Protein AF-A0AAV5T1C5-F1 (afdb_monomer)

Solvent-accessible surface area (backbone atoms only — not comparable to full-atom values): 9033 Å² total; per-residue (Å²): 127,62,69,69,55,55,56,49,52,48,52,53,53,40,54,52,42,47,53,50,44,51,51,45,54,69,58,51,57,68,66,65,55,75,79,30,79,90,76,49,67,69,64,53,51,47,51,53,54,42,52,53,47,49,48,50,45,52,54,53,52,52,50,48,60,55,35,64,71,55,86,65,60,86,49,66,68,56,38,51,51,51,30,54,56,25,53,52,46,32,55,55,31,51,51,41,25,53,51,22,50,56,49,22,75,76,40,62,72,76,63,12,49,45,29,41,51,40,19,55,47,27,51,54,43,31,52,52,26,51,51,48,25,55,65,32,46,68,67,46,55,72,69,45,51,64,56,54,52,49,52,51,50,53,53,52,51,64,64,52,62,73,66,70,82,76,121

Nearest PDB structures (foldseek):
  8zgt-assembly1_B  TM=5.462E-01  e=1.893E-01  Rattus norvegicus
  7vg4-assembly3_F  TM=6.807E-01  e=2.249E+00  Methylorubrum extorquens AM1
  5vju-assembly1_A  TM=4.829E-01  e=5.688E+00  synthetic construct
  8gjg-assembly1_A  TM=3.770E-01  e=9.525E+00  synthetic construct
  8auw-assembly1_D  TM=2.229E-01  e=8.592E+00  Homo sapiens

Radius of gyration: 22.21 Å; Cα contacts (8 Å, |Δi|>4): 113; chains: 1; bounding box: 45×52×74 Å

Structure (mmCIF, N/CA/C/O backbone):
data_AF-A0AAV5T1C5-F1
#
_entry.id   AF-A0AAV5T1C5-F1
#
loop_
_atom_site.group_PDB
_atom_site.id
_atom_site.type_symbol
_atom_site.label_atom_id
_atom_site.label_alt_id
_atom_site.label_comp_id
_atom_site.label_asym_id
_atom_site.label_entity_id
_atom_site.label_seq_id
_atom_site.pdbx_PDB_ins_code
_atom_site.Cartn_x
_atom_site.Cartn_y
_atom_site.Cartn_z
_atom_site.occupancy
_atom_site.B_iso_o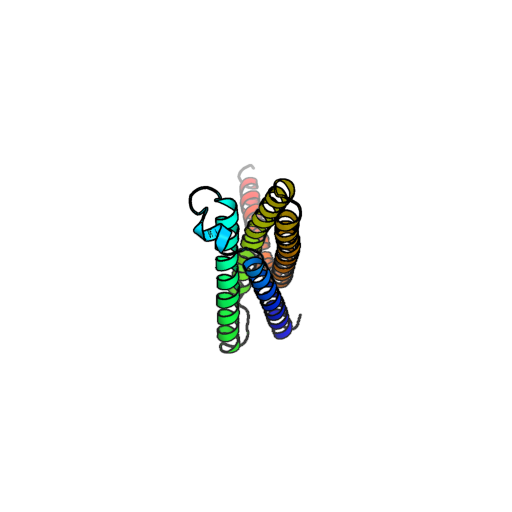r_equiv
_atom_site.auth_seq_id
_atom_site.auth_comp_id
_atom_site.auth_asym_id
_atom_site.auth_atom_id
_atom_site.pdbx_PDB_model_num
ATOM 1 N N . MET A 1 1 ? -19.916 4.077 12.496 1.00 50.34 1 MET A N 1
ATOM 2 C CA . MET A 1 1 ? -20.012 3.093 11.394 1.00 50.34 1 MET A CA 1
ATOM 3 C C . MET A 1 1 ? -20.222 1.719 12.012 1.00 50.34 1 MET A C 1
ATOM 5 O O . MET A 1 1 ? -19.614 1.463 13.043 1.00 50.34 1 MET A O 1
ATOM 9 N N . ASN A 1 2 ? -21.093 0.868 11.460 1.00 57.88 2 ASN A N 1
ATOM 10 C CA . ASN A 1 2 ? -21.270 -0.483 12.002 1.00 57.88 2 ASN A CA 1
ATOM 11 C C . ASN A 1 2 ? -19.947 -1.251 11.900 1.00 57.88 2 ASN A C 1
ATOM 13 O O . ASN A 1 2 ? -19.356 -1.344 10.827 1.00 57.88 2 ASN A O 1
ATOM 17 N N . PHE A 1 3 ? -19.493 -1.782 13.029 1.00 60.72 3 PHE A N 1
ATOM 18 C CA . PHE A 1 3 ? -18.216 -2.467 13.214 1.00 60.72 3 PHE A CA 1
ATOM 19 C C . PHE A 1 3 ? -17.892 -3.500 12.119 1.00 60.72 3 PHE A C 1
ATOM 21 O O . PHE A 1 3 ? -16.813 -3.492 11.525 1.00 60.72 3 PHE A O 1
ATOM 28 N N . SER A 1 4 ? -18.873 -4.344 11.799 1.00 67.00 4 SER A N 1
ATOM 29 C CA . SER A 1 4 ? -18.746 -5.381 10.775 1.00 67.00 4 SER A CA 1
ATOM 30 C C . SER A 1 4 ? -18.529 -4.797 9.380 1.00 67.00 4 SER A C 1
ATOM 32 O O . SER A 1 4 ? -17.803 -5.378 8.581 1.00 67.00 4 SER A O 1
ATOM 34 N N . VAL A 1 5 ? -19.108 -3.626 9.097 1.00 75.31 5 VAL A N 1
ATOM 35 C CA . VAL A 1 5 ? -18.980 -2.941 7.802 1.00 75.31 5 VAL A CA 1
ATOM 36 C C . VAL A 1 5 ? -17.572 -2.382 7.625 1.00 75.31 5 VAL A C 1
ATOM 38 O O . VAL A 1 5 ? -17.031 -2.443 6.529 1.00 75.31 5 VAL A O 1
ATOM 41 N N . GLN A 1 6 ? -16.943 -1.898 8.698 1.00 76.62 6 GLN A N 1
ATOM 42 C CA . GLN A 1 6 ? -15.574 -1.386 8.644 1.00 76.62 6 GLN A CA 1
ATOM 43 C C . GLN A 1 6 ? -14.556 -2.460 8.285 1.00 76.62 6 GLN A C 1
ATOM 45 O O . GLN A 1 6 ? -13.721 -2.267 7.399 1.00 76.62 6 GLN A O 1
ATOM 50 N N . LEU A 1 7 ? -14.634 -3.592 8.977 1.00 76.81 7 LEU A N 1
ATOM 51 C CA . LEU A 1 7 ? -13.739 -4.710 8.725 1.00 76.81 7 LEU A CA 1
ATOM 52 C C . LEU A 1 7 ? -13.987 -5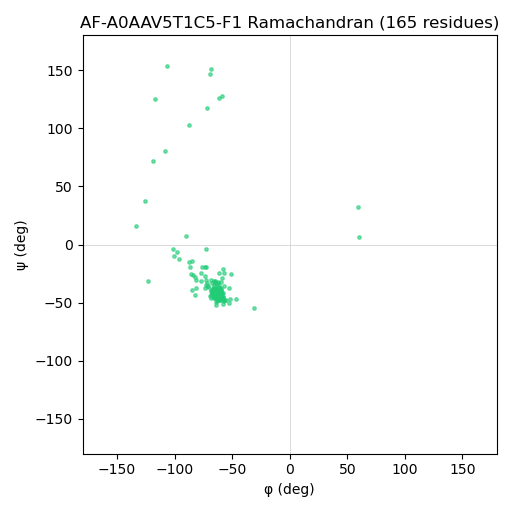.324 7.346 1.00 76.81 7 LEU A C 1
ATOM 54 O O . LEU A 1 7 ? -13.031 -5.615 6.630 1.00 76.81 7 LEU A O 1
ATOM 58 N N . LEU A 1 8 ? -15.255 -5.446 6.946 1.00 81.94 8 LEU A N 1
ATOM 59 C CA . LEU A 1 8 ? -15.621 -5.932 5.620 1.00 81.94 8 LEU A CA 1
ATOM 60 C C . LEU A 1 8 ? -15.076 -5.009 4.523 1.00 81.94 8 LEU A C 1
ATOM 62 O O . LEU A 1 8 ? -14.400 -5.485 3.614 1.00 81.94 8 LEU A O 1
ATOM 66 N N . LEU A 1 9 ? -15.267 -3.694 4.646 1.00 8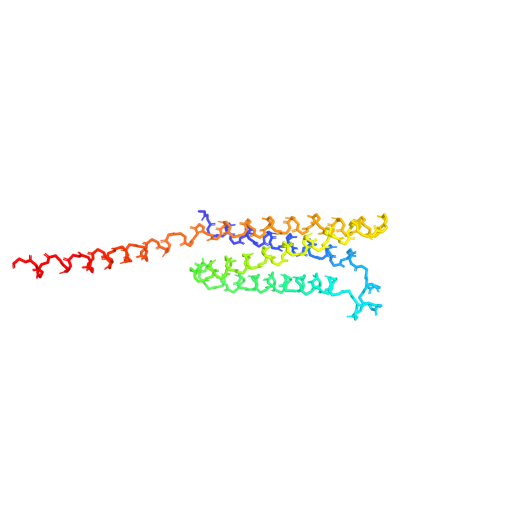5.19 9 LEU A N 1
ATOM 67 C CA . LEU A 1 9 ? -14.749 -2.717 3.688 1.00 85.19 9 LEU A CA 1
ATOM 68 C C . LEU A 1 9 ? -13.220 -2.787 3.586 1.00 85.19 9 LEU A C 1
ATOM 70 O O . LEU A 1 9 ? -12.681 -2.849 2.484 1.00 85.19 9 LEU A O 1
ATOM 74 N N . SER A 1 10 ? -12.515 -2.858 4.719 1.00 87.19 10 SER A N 1
ATOM 75 C CA . SER A 1 10 ? -11.056 -3.007 4.716 1.00 87.19 10 SER A CA 1
ATOM 76 C C . SER A 1 10 ? -10.601 -4.308 4.048 1.00 87.19 10 SER A C 1
ATOM 78 O O . SER A 1 10 ? -9.625 -4.295 3.298 1.00 87.19 10 SER A O 1
ATOM 80 N N . SER A 1 11 ? -11.307 -5.421 4.275 1.00 85.00 11 SER A N 1
ATOM 81 C CA . SER A 1 11 ? -10.974 -6.707 3.651 1.00 85.00 11 SER A CA 1
ATOM 82 C C . SER A 1 11 ? -11.134 -6.676 2.127 1.00 85.00 11 SER A C 1
ATOM 84 O O . SER A 1 11 ? -10.254 -7.152 1.413 1.00 85.00 11 SER A O 1
ATOM 86 N N . VAL A 1 12 ? -12.190 -6.029 1.618 1.00 89.31 12 VAL A N 1
ATOM 87 C CA . VAL A 1 12 ? -12.426 -5.864 0.176 1.00 89.31 12 VAL A CA 1
ATOM 88 C C . VAL A 1 12 ? -11.319 -5.027 -0.465 1.00 89.31 12 VAL A C 1
ATOM 90 O O . VAL A 1 12 ? -10.766 -5.422 -1.490 1.00 89.31 12 VAL A O 1
ATOM 93 N N . VAL A 1 13 ? -10.929 -3.913 0.165 1.00 92.12 13 VAL A N 1
ATOM 94 C CA . VAL A 1 13 ? -9.835 -3.065 -0.339 1.00 92.12 13 VAL A CA 1
ATOM 95 C C . VAL A 1 13 ? -8.503 -3.826 -0.348 1.00 92.12 13 VAL A C 1
ATOM 97 O O . VAL A 1 13 ? -7.725 -3.690 -1.285 1.00 92.12 13 VAL A O 1
ATOM 100 N N . LYS A 1 14 ? -8.244 -4.691 0.639 1.00 91.06 14 LYS A N 1
ATOM 101 C CA . LYS A 1 14 ? -7.032 -5.531 0.671 1.00 91.06 14 LYS A CA 1
ATOM 102 C C . LYS A 1 14 ? -6.995 -6.567 -0.450 1.00 91.06 14 LYS A C 1
ATOM 104 O O . LYS A 1 14 ? -5.926 -6.802 -1.005 1.00 91.06 14 LYS A O 1
ATOM 109 N N . ILE A 1 15 ? -8.138 -7.156 -0.804 1.00 90.69 15 ILE A N 1
ATOM 110 C CA . ILE A 1 15 ? -8.237 -8.063 -1.957 1.00 90.69 15 ILE A CA 1
ATOM 111 C C . ILE A 1 15 ? -7.929 -7.301 -3.250 1.00 90.69 15 ILE A C 1
ATOM 113 O O . ILE A 1 15 ? -7.152 -7.787 -4.069 1.00 90.69 15 ILE A O 1
ATOM 117 N N . LEU A 1 16 ? -8.469 -6.088 -3.409 1.00 92.62 16 LEU A N 1
ATOM 118 C CA . LEU A 1 16 ? -8.152 -5.226 -4.549 1.00 92.62 16 LEU A CA 1
ATOM 119 C C . LEU A 1 16 ? -6.647 -4.923 -4.627 1.00 92.62 16 LEU A C 1
ATOM 121 O O . LEU A 1 16 ? -6.052 -5.093 -5.687 1.00 92.62 16 LEU A O 1
ATOM 125 N N . ILE A 1 17 ? -6.021 -4.551 -3.503 1.00 93.62 17 ILE A N 1
ATOM 126 C CA . ILE A 1 17 ? -4.569 -4.327 -3.431 1.00 93.62 17 ILE A CA 1
ATOM 127 C C . ILE A 1 17 ? -3.815 -5.584 -3.872 1.00 93.62 17 ILE A C 1
ATOM 129 O O . ILE A 1 17 ? -2.931 -5.489 -4.715 1.00 93.62 17 ILE A O 1
ATOM 133 N N . ALA A 1 18 ? -4.178 -6.763 -3.361 1.00 93.25 18 ALA A N 1
ATOM 134 C CA . ALA A 1 18 ? -3.518 -8.012 -3.730 1.00 93.25 18 ALA A CA 1
ATOM 135 C C . ALA A 1 18 ? -3.608 -8.298 -5.240 1.00 93.25 18 ALA A C 1
ATOM 137 O O . ALA A 1 18 ? -2.605 -8.671 -5.845 1.00 93.25 18 ALA A O 1
ATOM 138 N N . LEU A 1 19 ? -4.767 -8.063 -5.866 1.00 93.06 19 LEU A N 1
ATOM 139 C CA . LEU A 1 19 ? -4.932 -8.206 -7.317 1.00 93.06 19 LEU A CA 1
ATOM 140 C C . LEU A 1 19 ? -4.060 -7.213 -8.096 1.00 93.06 19 LEU A C 1
ATOM 142 O O . LEU A 1 19 ? -3.405 -7.608 -9.059 1.00 93.06 19 LEU A O 1
ATOM 146 N N . CYS A 1 20 ? -3.994 -5.951 -7.662 1.00 92.38 20 CYS A N 1
ATOM 147 C CA . CYS A 1 20 ? -3.107 -4.957 -8.269 1.00 92.38 20 CYS A CA 1
ATOM 148 C C . CYS A 1 20 ? -1.629 -5.347 -8.132 1.00 92.38 20 CYS A C 1
ATOM 150 O O . CYS A 1 20 ? -0.872 -5.196 -9.085 1.00 92.38 20 CYS A O 1
ATOM 152 N N . VAL A 1 21 ? -1.213 -5.887 -6.983 1.00 92.94 21 VAL A N 1
ATOM 153 C CA . VAL A 1 21 ? 0.167 -6.352 -6.770 1.00 92.94 21 VAL A CA 1
ATOM 154 C C . VAL A 1 21 ? 0.494 -7.555 -7.650 1.00 92.94 21 VAL A C 1
ATOM 156 O O . VAL A 1 21 ? 1.575 -7.603 -8.228 1.00 92.94 21 VAL A O 1
ATOM 159 N N . ILE A 1 22 ? -0.436 -8.498 -7.813 1.00 91.19 22 ILE A N 1
ATOM 160 C CA . ILE A 1 22 ? -0.266 -9.614 -8.754 1.00 91.19 22 ILE A CA 1
ATOM 161 C C . ILE A 1 22 ? -0.103 -9.079 -10.181 1.00 91.19 22 ILE A C 1
ATOM 163 O O . ILE A 1 22 ? 0.807 -9.512 -10.880 1.00 91.19 22 ILE A O 1
ATOM 167 N N . ALA A 1 23 ? -0.912 -8.099 -10.592 1.00 91.06 23 ALA A N 1
ATOM 168 C CA . ALA A 1 23 ? -0.766 -7.461 -11.899 1.00 91.06 23 ALA A CA 1
ATOM 169 C C . ALA A 1 23 ? 0.604 -6.776 -12.065 1.00 91.06 23 ALA A C 1
ATOM 171 O O . ALA A 1 23 ? 1.235 -6.941 -13.105 1.00 91.06 23 ALA A O 1
ATOM 172 N N . VAL A 1 24 ? 1.104 -6.079 -11.034 1.00 89.81 24 VAL A N 1
ATOM 173 C CA . VAL A 1 24 ? 2.462 -5.499 -11.028 1.00 89.81 24 VAL A CA 1
ATOM 174 C C . VAL A 1 24 ? 3.523 -6.585 -11.204 1.00 89.81 24 VAL A C 1
ATOM 176 O O . VAL A 1 24 ? 4.416 -6.417 -12.025 1.00 89.81 24 VAL A O 1
ATOM 179 N N . ILE A 1 25 ? 3.416 -7.711 -10.494 1.00 88.88 25 ILE A N 1
ATOM 180 C CA . ILE A 1 25 ? 4.358 -8.832 -10.634 1.00 88.88 25 ILE A CA 1
ATOM 181 C C . ILE A 1 25 ? 4.295 -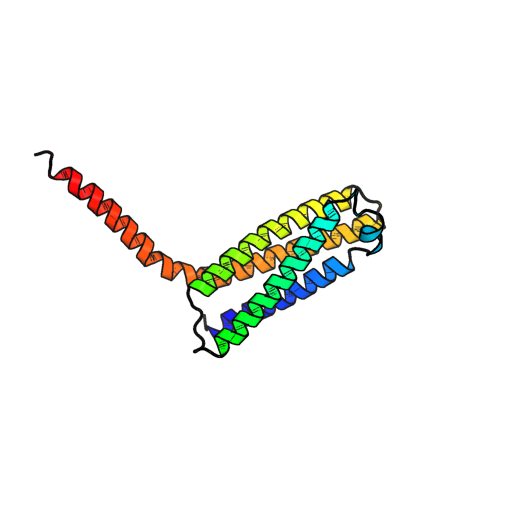9.431 -12.048 1.00 88.88 25 ILE A C 1
ATOM 183 O O . ILE A 1 25 ? 5.339 -9.699 -12.628 1.00 88.88 25 ILE A O 1
ATOM 187 N N . CYS A 1 26 ? 3.103 -9.603 -12.629 1.00 86.25 26 CYS A N 1
ATOM 188 C CA . CYS A 1 26 ? 2.942 -10.121 -13.993 1.00 86.25 26 CYS A CA 1
ATOM 189 C C . CYS A 1 26 ? 3.512 -9.188 -15.070 1.00 86.25 26 CYS A C 1
ATOM 191 O O . CYS A 1 26 ? 3.969 -9.669 -16.103 1.00 86.25 26 CYS A O 1
ATOM 193 N N . LEU A 1 27 ? 3.477 -7.872 -14.844 1.00 85.12 27 LEU A N 1
ATOM 194 C CA . LEU A 1 27 ? 4.070 -6.884 -15.748 1.00 85.12 27 LEU A CA 1
ATOM 195 C C . LEU A 1 27 ? 5.604 -6.880 -15.696 1.00 85.12 27 LEU A C 1
ATOM 197 O O . LEU A 1 27 ? 6.243 -6.395 -16.628 1.00 85.12 27 LEU A O 1
ATOM 201 N N . ILE A 1 28 ? 6.204 -7.415 -14.629 1.00 82.12 28 ILE A N 1
ATOM 202 C CA . ILE A 1 28 ? 7.654 -7.544 -14.511 1.00 82.12 28 ILE A CA 1
ATOM 203 C C . ILE A 1 28 ? 8.083 -8.873 -15.140 1.00 82.12 28 ILE A C 1
ATOM 205 O O . ILE A 1 28 ? 7.951 -9.934 -14.530 1.00 82.12 28 ILE A O 1
ATOM 209 N N . ASP A 1 29 ? 8.635 -8.817 -16.352 1.00 69.75 29 ASP A N 1
ATOM 210 C CA . ASP A 1 29 ? 9.128 -10.009 -17.051 1.00 69.75 29 ASP A CA 1
ATOM 211 C C . ASP A 1 29 ? 10.220 -10.727 -16.212 1.00 69.75 29 ASP A C 1
ATOM 213 O O . ASP A 1 29 ? 11.195 -10.087 -15.786 1.00 69.75 29 ASP A O 1
ATOM 217 N N . PRO A 1 30 ? 10.095 -12.049 -15.959 1.00 61.75 30 PRO A N 1
ATOM 218 C CA . PRO A 1 30 ? 11.073 -12.835 -15.198 1.00 61.75 30 PRO A CA 1
ATOM 219 C C . PRO A 1 30 ? 12.485 -12.809 -15.804 1.00 61.75 30 PRO A C 1
ATOM 221 O O . PRO A 1 30 ? 13.469 -13.020 -15.089 1.00 61.75 30 PRO A O 1
ATOM 224 N N . SER A 1 31 ? 12.608 -12.491 -17.093 1.00 61.81 31 SER A N 1
ATOM 225 C CA . SER A 1 31 ? 13.882 -12.314 -17.796 1.00 61.81 31 SER A CA 1
ATOM 226 C C . SER A 1 31 ? 14.710 -11.154 -17.222 1.00 61.81 31 SER A C 1
ATOM 228 O O . SER A 1 31 ? 15.940 -11.233 -17.170 1.00 61.81 31 SER A O 1
ATOM 230 N N . TYR A 1 32 ? 14.058 -10.100 -16.711 1.00 58.28 32 TYR A N 1
ATOM 231 C CA . TYR A 1 32 ? 14.742 -8.984 -16.044 1.00 58.28 32 TYR A CA 1
ATOM 232 C C . TYR A 1 32 ? 15.269 -9.351 -14.653 1.00 58.28 32 TYR A C 1
ATOM 234 O O . TYR A 1 32 ? 16.167 -8.682 -14.144 1.00 58.28 32 TYR A O 1
ATOM 242 N N . VAL A 1 33 ? 14.748 -10.419 -14.041 1.00 55.88 33 VAL A N 1
ATOM 243 C CA . VAL A 1 33 ? 15.226 -10.911 -12.745 1.00 55.88 33 VAL A CA 1
ATOM 244 C C . VAL A 1 33 ? 16.468 -11.775 -12.939 1.00 55.88 33 VAL A C 1
ATOM 246 O O . VAL A 1 33 ? 17.443 -11.605 -12.224 1.00 55.88 33 VAL A O 1
ATOM 249 N N . THR A 1 34 ? 16.506 -12.666 -13.928 1.00 53.59 34 THR A N 1
ATOM 250 C CA . THR A 1 34 ? 17.608 -13.638 -14.064 1.00 53.59 34 THR A CA 1
ATOM 251 C C . THR A 1 34 ? 18.862 -13.083 -14.743 1.00 53.59 34 THR A C 1
ATOM 253 O O . THR A 1 34 ? 19.965 -13.495 -14.389 1.00 53.59 34 THR A O 1
ATOM 256 N N . ALA A 1 35 ? 18.734 -12.124 -15.665 1.00 50.00 35 ALA A N 1
ATOM 257 C CA . ALA A 1 35 ? 19.881 -11.559 -16.386 1.00 50.00 35 ALA A CA 1
ATOM 258 C C . ALA A 1 35 ? 20.558 -10.364 -15.676 1.00 50.00 35 ALA A C 1
ATOM 260 O O . ALA A 1 35 ? 21.681 -10.005 -16.025 1.00 50.00 35 ALA A O 1
ATOM 261 N N . TYR A 1 36 ? 19.912 -9.751 -14.674 1.00 51.19 36 TYR A N 1
ATOM 262 C CA . TYR A 1 36 ? 20.312 -8.433 -14.146 1.00 51.19 36 TYR A CA 1
ATOM 263 C C . TYR A 1 36 ? 20.379 -8.320 -12.611 1.00 51.19 36 TYR A C 1
ATOM 265 O O . TYR A 1 36 ? 20.486 -7.202 -12.097 1.00 51.19 36 TYR A O 1
ATOM 273 N N . ILE A 1 37 ? 20.397 -9.439 -11.869 1.00 51.03 37 ILE A N 1
ATOM 274 C CA . ILE A 1 37 ? 20.471 -9.465 -10.386 1.00 51.03 37 ILE A CA 1
ATOM 275 C C . ILE A 1 37 ? 21.617 -8.613 -9.804 1.00 51.03 37 ILE A C 1
ATOM 277 O O . ILE A 1 37 ? 21.494 -8.133 -8.682 1.00 51.03 37 ILE A O 1
ATOM 281 N N . ASN A 1 38 ? 22.696 -8.361 -10.554 1.00 49.12 38 ASN A N 1
ATOM 282 C CA . ASN A 1 38 ? 23.827 -7.555 -10.079 1.00 49.12 38 ASN A CA 1
ATOM 283 C C . ASN A 1 38 ? 23.856 -6.096 -10.593 1.00 49.12 38 ASN A C 1
ATOM 285 O O . ASN A 1 38 ? 24.749 -5.347 -10.215 1.00 49.12 38 ASN A O 1
ATOM 289 N N . ILE A 1 39 ? 22.932 -5.675 -11.470 1.00 54.69 39 ILE A N 1
ATOM 290 C CA . ILE A 1 39 ? 23.005 -4.352 -12.134 1.00 54.69 39 ILE A CA 1
ATOM 291 C C . ILE A 1 39 ? 21.751 -3.492 -11.902 1.00 54.69 39 ILE A C 1
ATOM 293 O O . ILE A 1 39 ? 21.879 -2.274 -11.816 1.00 54.69 39 ILE A O 1
ATOM 297 N N . ASN A 1 40 ? 20.554 -4.074 -11.746 1.00 69.00 40 ASN A N 1
ATOM 298 C CA . ASN A 1 40 ? 19.300 -3.302 -11.696 1.00 69.00 40 ASN A CA 1
ATOM 299 C C . ASN A 1 40 ? 18.551 -3.463 -10.357 1.00 69.00 40 ASN A C 1
ATOM 301 O O . ASN A 1 40 ? 17.498 -4.097 -10.268 1.00 69.00 40 ASN A O 1
ATOM 305 N N . TYR A 1 41 ? 19.098 -2.853 -9.299 1.00 76.06 41 TYR A N 1
ATOM 306 C CA . TYR A 1 41 ? 18.532 -2.853 -7.936 1.00 76.06 41 TYR A CA 1
ATOM 307 C C . TYR A 1 41 ? 17.095 -2.303 -7.866 1.00 76.06 41 TYR A C 1
ATOM 309 O O . TYR A 1 41 ? 16.326 -2.666 -6.980 1.00 76.06 41 TYR A O 1
ATOM 317 N N . GLU A 1 42 ? 16.712 -1.463 -8.824 1.00 80.12 42 GLU A N 1
ATOM 318 C CA . GLU A 1 42 ? 15.385 -0.860 -8.930 1.00 80.12 42 GLU A CA 1
ATOM 319 C C . GLU A 1 42 ? 14.261 -1.898 -9.089 1.00 80.12 42 GLU A C 1
ATOM 321 O O . GLU A 1 42 ? 13.248 -1.815 -8.399 1.00 80.12 42 GLU A O 1
ATOM 326 N N . ILE A 1 43 ? 14.451 -2.919 -9.932 1.00 80.81 43 ILE A N 1
ATOM 327 C CA . ILE A 1 43 ? 13.441 -3.968 -10.175 1.00 80.81 43 ILE A CA 1
ATOM 328 C C . ILE A 1 43 ? 13.313 -4.883 -8.950 1.00 80.81 43 ILE A C 1
ATOM 330 O O . ILE A 1 43 ? 12.215 -5.300 -8.577 1.00 80.81 43 ILE A O 1
ATOM 334 N N . VAL A 1 44 ? 14.435 -5.148 -8.274 1.00 84.00 44 VAL A N 1
ATOM 335 C CA . VAL A 1 44 ? 14.471 -5.950 -7.043 1.00 84.00 44 VAL A CA 1
ATOM 336 C C . VAL A 1 44 ? 13.659 -5.280 -5.931 1.00 84.00 44 VAL A C 1
ATOM 338 O O . VAL A 1 44 ? 12.901 -5.955 -5.236 1.00 84.00 44 VAL A O 1
ATOM 341 N N . ILE A 1 45 ? 13.748 -3.953 -5.795 1.00 85.94 45 ILE A N 1
ATOM 342 C CA . ILE A 1 45 ? 12.964 -3.186 -4.813 1.00 85.94 45 ILE A CA 1
ATOM 343 C C . ILE A 1 45 ? 11.455 -3.363 -5.042 1.00 85.94 45 ILE A C 1
ATOM 345 O O . ILE A 1 45 ? 10.713 -3.571 -4.079 1.00 85.94 45 ILE A O 1
ATOM 349 N N . ILE A 1 46 ? 10.999 -3.352 -6.300 1.00 88.50 46 ILE A N 1
ATOM 350 C CA . ILE A 1 46 ? 9.579 -3.555 -6.635 1.00 88.50 46 ILE A CA 1
ATOM 351 C C . ILE A 1 46 ? 9.117 -4.952 -6.200 1.00 88.50 46 ILE A C 1
ATOM 353 O O . ILE A 1 46 ? 8.048 -5.087 -5.600 1.00 88.50 46 ILE A O 1
ATOM 357 N N . TYR A 1 47 ? 9.934 -5.986 -6.422 1.00 87.50 47 TYR A N 1
ATOM 358 C CA . TYR A 1 47 ? 9.639 -7.349 -5.969 1.00 87.50 47 TYR A CA 1
ATOM 359 C C . TYR A 1 47 ? 9.562 -7.465 -4.445 1.00 87.50 47 TYR A C 1
ATOM 361 O O . TYR A 1 47 ? 8.622 -8.066 -3.921 1.00 87.50 47 TYR A O 1
ATOM 369 N N . VAL A 1 48 ? 10.516 -6.872 -3.724 1.00 89.31 48 VAL A N 1
ATOM 370 C CA . VAL A 1 48 ? 10.547 -6.908 -2.255 1.00 89.31 48 VAL A CA 1
ATOM 371 C C . VAL A 1 48 ? 9.311 -6.223 -1.672 1.00 89.31 48 VAL A C 1
ATOM 373 O O . VAL A 1 48 ? 8.630 -6.805 -0.826 1.00 89.31 48 VAL A O 1
ATOM 376 N N . PHE A 1 49 ? 8.961 -5.027 -2.152 1.00 92.50 49 PHE A N 1
ATOM 377 C CA . PHE A 1 49 ? 7.764 -4.326 -1.682 1.00 92.50 49 PHE A CA 1
ATOM 378 C C . PHE A 1 49 ? 6.463 -5.026 -2.086 1.00 92.50 49 PHE A C 1
ATOM 380 O O . PHE A 1 49 ? 5.516 -5.053 -1.294 1.00 92.50 49 PHE A O 1
ATOM 387 N N . SER A 1 50 ? 6.425 -5.674 -3.251 1.00 91.38 50 SER A N 1
ATOM 388 C CA . SER A 1 50 ? 5.291 -6.508 -3.663 1.00 91.38 50 SER A CA 1
ATOM 389 C C . SER A 1 50 ? 5.103 -7.706 -2.724 1.00 91.38 50 SER A C 1
ATOM 391 O O . SER A 1 50 ? 4.000 -7.929 -2.221 1.00 91.38 50 SER A O 1
ATOM 393 N N . ALA A 1 51 ? 6.180 -8.427 -2.398 1.00 90.88 51 ALA A N 1
ATOM 394 C CA . ALA A 1 51 ? 6.141 -9.558 -1.471 1.00 90.88 51 ALA A CA 1
ATOM 395 C C . ALA A 1 51 ? 5.726 -9.137 -0.050 1.00 90.88 51 ALA A C 1
ATOM 397 O O . ALA A 1 51 ? 4.858 -9.769 0.554 1.00 90.88 51 ALA A O 1
ATOM 398 N N . LEU A 1 52 ? 6.285 -8.036 0.468 1.00 92.88 52 LEU A N 1
ATOM 399 C CA . LEU A 1 52 ? 5.902 -7.476 1.771 1.00 92.88 52 LEU A CA 1
ATOM 400 C C . LEU A 1 52 ? 4.431 -7.044 1.801 1.00 92.88 52 LEU A C 1
ATOM 402 O O . LEU A 1 52 ? 3.756 -7.203 2.818 1.00 92.88 52 LEU A O 1
ATOM 406 N N . THR A 1 53 ? 3.913 -6.532 0.685 1.00 93.75 53 THR A N 1
ATOM 407 C CA . THR A 1 53 ? 2.503 -6.143 0.562 1.00 93.75 53 THR A CA 1
ATOM 408 C C . THR A 1 53 ? 1.570 -7.341 0.591 1.00 93.75 53 THR A C 1
ATOM 410 O O . THR A 1 53 ? 0.598 -7.330 1.346 1.00 93.75 53 THR A O 1
ATOM 413 N N . LEU A 1 54 ? 1.887 -8.399 -0.157 1.00 91.94 54 LEU A N 1
ATOM 414 C CA . LEU A 1 54 ? 1.118 -9.642 -0.104 1.00 91.94 54 LEU A CA 1
ATOM 415 C C . LEU A 1 54 ? 1.153 -10.255 1.299 1.00 91.94 54 LEU A C 1
ATOM 417 O O . LEU A 1 54 ? 0.109 -10.656 1.814 1.00 91.94 54 LEU A O 1
ATOM 421 N N . LEU A 1 55 ? 2.318 -10.253 1.955 1.00 91.88 55 LEU A N 1
ATOM 422 C CA . LEU A 1 55 ? 2.448 -10.718 3.334 1.00 91.88 55 LEU A CA 1
ATOM 423 C C . LEU A 1 55 ? 1.561 -9.903 4.288 1.00 91.88 55 LEU A C 1
ATOM 425 O O . LEU A 1 55 ? 0.826 -10.491 5.080 1.00 91.88 55 LEU A O 1
ATOM 429 N N . TYR A 1 56 ? 1.572 -8.570 4.183 1.00 90.94 56 TYR A N 1
ATOM 430 C CA . TYR A 1 56 ? 0.688 -7.698 4.963 1.00 90.94 56 TYR A CA 1
ATOM 431 C C . TYR A 1 56 ? -0.794 -8.037 4.740 1.00 90.94 56 TYR A C 1
ATOM 433 O O . TYR A 1 56 ? -1.536 -8.197 5.712 1.00 90.94 56 TYR A O 1
ATOM 441 N N . CYS A 1 57 ? -1.227 -8.196 3.484 1.00 88.81 57 CYS A N 1
ATOM 442 C CA . CYS A 1 57 ? -2.609 -8.547 3.160 1.00 88.81 57 CYS A CA 1
ATOM 443 C C . CYS A 1 57 ? -3.016 -9.879 3.808 1.00 88.81 57 CYS A C 1
ATOM 445 O O . CYS A 1 57 ? -4.075 -9.954 4.431 1.00 88.81 57 CYS A O 1
ATOM 447 N N . VAL A 1 58 ? -2.162 -10.905 3.725 1.00 88.62 58 VAL A N 1
ATOM 448 C CA . VAL A 1 58 ? -2.416 -12.223 4.328 1.00 88.62 58 VAL A CA 1
ATOM 449 C C . VAL A 1 58 ? -2.500 -12.125 5.851 1.00 88.62 58 VAL A C 1
ATOM 451 O O . VAL A 1 58 ? -3.488 -12.565 6.438 1.00 88.62 58 VAL A O 1
ATOM 454 N N . VAL A 1 59 ? -1.503 -11.517 6.500 1.00 88.81 59 VAL A N 1
ATOM 455 C CA . VAL A 1 59 ? -1.452 -11.392 7.967 1.00 88.81 59 VAL A CA 1
ATOM 456 C C . VAL A 1 59 ? -2.659 -10.614 8.494 1.00 88.81 59 VAL A C 1
ATOM 458 O O . VAL A 1 59 ? -3.277 -11.021 9.479 1.00 88.81 59 VAL A O 1
ATOM 461 N N . SER A 1 60 ? -3.041 -9.531 7.818 1.00 84.25 60 SER A N 1
ATOM 462 C CA . SER A 1 60 ? -4.198 -8.722 8.202 1.00 84.25 60 SER A CA 1
ATOM 463 C C . SER A 1 60 ? -5.524 -9.491 8.063 1.00 84.25 60 SER A C 1
ATOM 465 O O . SER A 1 60 ? -6.369 -9.431 8.959 1.00 84.25 60 SER A O 1
ATOM 467 N N . ILE A 1 61 ? -5.698 -10.292 7.003 1.00 83.19 61 ILE A N 1
ATOM 468 C CA . ILE A 1 61 ? -6.887 -11.150 6.830 1.00 83.19 61 ILE A CA 1
ATOM 469 C C . ILE A 1 61 ? -6.945 -12.245 7.906 1.00 83.19 61 ILE A C 1
ATOM 471 O O . ILE A 1 61 ? -8.011 -12.508 8.465 1.00 83.19 61 ILE A O 1
ATOM 475 N N . VAL A 1 62 ? -5.814 -12.869 8.245 1.00 85.19 62 VAL A N 1
ATOM 476 C CA . VAL A 1 62 ? -5.759 -13.869 9.325 1.00 85.19 62 VAL A CA 1
ATOM 477 C C . VAL A 1 62 ? -6.144 -13.237 10.666 1.00 85.19 62 VAL A C 1
ATOM 479 O O . VAL A 1 62 ? -6.962 -13.799 11.396 1.00 85.19 62 VAL A O 1
ATOM 482 N N . MET A 1 63 ? -5.631 -12.040 10.964 1.00 81.19 63 MET A N 1
ATOM 483 C CA . MET A 1 63 ? -6.014 -11.269 12.153 1.00 81.19 63 MET A CA 1
ATOM 484 C C . MET A 1 63 ? -7.519 -10.982 12.201 1.00 81.19 63 MET A C 1
ATOM 486 O O . MET A 1 63 ? -8.132 -11.151 13.257 1.00 81.19 63 MET A O 1
ATOM 490 N N . TYR A 1 64 ? -8.132 -10.631 11.066 1.00 76.62 64 TYR A N 1
ATOM 491 C CA . TYR A 1 64 ? -9.584 -10.471 10.962 1.00 76.62 64 TYR A CA 1
ATOM 492 C C . TYR A 1 64 ? -10.329 -11.755 11.353 1.00 76.62 64 TYR A C 1
ATOM 494 O O . TYR A 1 64 ? -11.180 -11.718 12.241 1.00 76.62 64 TYR A O 1
ATOM 502 N N . LEU A 1 65 ? -9.962 -12.903 10.770 1.00 78.19 65 LEU A N 1
ATOM 503 C CA . LEU A 1 65 ? -10.605 -14.191 11.062 1.00 78.19 65 LEU A CA 1
ATOM 504 C C . LEU A 1 65 ? -10.474 -14.591 12.539 1.00 78.19 65 LEU A C 1
ATOM 506 O O . LEU A 1 65 ? -11.414 -15.131 13.127 1.00 78.19 65 LEU A O 1
ATOM 510 N N . MET A 1 66 ? -9.325 -14.307 13.157 1.00 80.88 66 MET A N 1
ATOM 511 C CA . MET A 1 66 ? -9.108 -14.551 14.585 1.00 80.88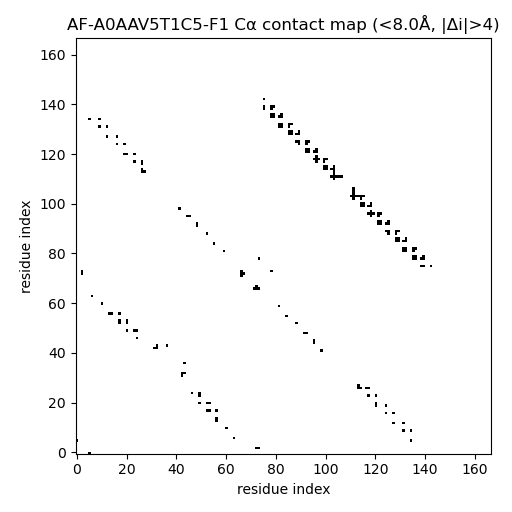 66 MET A CA 1
ATOM 512 C C . MET A 1 66 ? -9.980 -13.640 15.462 1.00 80.88 66 MET A C 1
ATOM 514 O O . MET A 1 66 ? -10.568 -14.113 16.436 1.00 80.88 66 MET A O 1
ATOM 518 N N . MET A 1 67 ? -10.113 -12.356 15.116 1.00 73.69 67 MET A N 1
ATOM 519 C CA . MET A 1 67 ? -10.938 -11.397 15.865 1.00 73.69 67 MET A CA 1
ATOM 520 C C . MET A 1 67 ? -12.438 -11.636 15.694 1.00 73.69 67 MET A C 1
ATOM 522 O O . MET A 1 67 ? -13.192 -11.469 16.652 1.00 73.69 67 MET A O 1
ATOM 526 N N . SER A 1 68 ? -12.885 -12.107 14.528 1.00 70.50 68 SER A N 1
ATOM 527 C CA . SER A 1 68 ? -14.281 -12.508 14.321 1.00 70.50 68 SER A CA 1
ATOM 528 C C . SER A 1 68 ? -14.710 -13.661 15.235 1.00 70.50 68 SER A C 1
ATOM 530 O O . SER A 1 68 ? -15.893 -13.778 15.540 1.00 70.50 68 SER A O 1
ATOM 532 N N . ARG A 1 69 ? -13.769 -14.493 15.707 1.00 71.25 69 ARG A N 1
ATOM 533 C CA . ARG A 1 69 ? -14.040 -15.579 16.666 1.00 71.25 69 ARG A CA 1
ATOM 534 C C . ARG A 1 69 ? -14.010 -15.132 18.131 1.00 71.25 69 ARG A C 1
ATOM 536 O O . ARG A 1 69 ? -14.633 -15.780 18.965 1.00 71.25 69 ARG A O 1
ATOM 543 N N . LYS A 1 70 ? -13.285 -14.056 18.455 1.00 66.25 70 LYS A N 1
ATOM 544 C CA . LYS A 1 70 ? -13.054 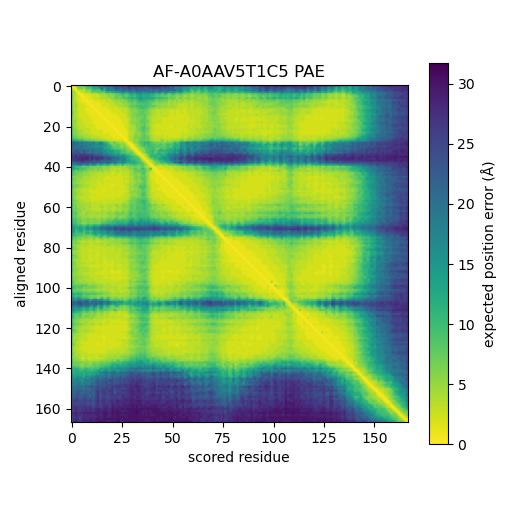-13.575 19.827 1.00 66.25 70 LYS A CA 1
ATOM 545 C C . LYS A 1 70 ? -13.849 -12.283 20.054 1.00 66.25 70 LYS A C 1
ATOM 547 O O . LYS A 1 70 ? -13.331 -11.185 19.907 1.00 66.25 70 LYS A O 1
ATOM 552 N N . GLU A 1 71 ? -15.142 -12.434 20.335 1.00 57.84 71 GLU A N 1
ATOM 553 C CA . GLU A 1 71 ? -16.081 -11.371 20.755 1.00 57.84 71 GLU A CA 1
ATOM 554 C C . GLU A 1 71 ? -16.310 -10.181 19.799 1.00 57.84 71 GLU A C 1
ATOM 556 O O . GLU A 1 71 ? -17.042 -9.255 20.148 1.00 57.84 71 GLU A O 1
ATOM 561 N N . GLY A 1 72 ? -15.767 -10.194 18.576 1.00 57.19 72 GLY A N 1
ATOM 562 C CA . GLY A 1 72 ? -16.154 -9.243 17.528 1.00 57.19 72 GLY A CA 1
ATOM 563 C C . GLY A 1 72 ? -15.920 -7.774 17.897 1.00 57.19 72 GLY A C 1
ATOM 564 O O . GLY A 1 72 ? -16.690 -6.912 17.482 1.00 57.19 72 GLY A O 1
ATOM 565 N N . ARG A 1 73 ? -14.884 -7.470 18.689 1.00 62.31 73 ARG A N 1
ATOM 566 C CA . ARG A 1 73 ? -14.453 -6.095 18.980 1.00 62.31 73 ARG A CA 1
ATOM 567 C C . ARG A 1 73 ? -13.041 -5.871 18.443 1.00 62.31 73 ARG A C 1
ATOM 569 O O . ARG A 1 73 ? -12.113 -6.593 18.792 1.00 62.31 73 ARG A O 1
ATOM 576 N N . VAL A 1 74 ? -12.871 -4.847 17.609 1.00 63.97 74 VAL A N 1
ATOM 577 C CA . VAL A 1 74 ? -11.555 -4.341 17.188 1.00 63.97 74 VAL A CA 1
ATOM 578 C C . VAL A 1 74 ? -10.986 -3.645 18.397 1.00 63.97 74 VAL A C 1
ATOM 580 O O . VAL A 1 74 ? -11.548 -2.671 18.895 1.00 63.97 74 VAL A O 1
ATOM 583 N N . THR A 1 75 ? -9.867 -4.162 18.874 1.00 73.38 75 THR A N 1
ATOM 584 C CA . THR A 1 75 ? -9.101 -3.483 19.904 1.00 73.38 75 THR A CA 1
ATOM 585 C C . THR A 1 75 ? -8.476 -2.227 19.301 1.00 73.38 75 THR A C 1
ATOM 587 O O . THR A 1 75 ? -8.091 -2.204 18.127 1.00 73.38 75 THR A O 1
ATOM 590 N N . THR A 1 76 ? -8.336 -1.171 20.099 1.00 74.94 76 THR A N 1
ATOM 591 C CA . THR A 1 76 ? -7.632 0.051 19.682 1.00 74.94 76 THR A CA 1
ATOM 592 C C . THR A 1 76 ? -6.234 -0.277 19.150 1.00 74.94 76 THR A C 1
ATOM 594 O O . THR A 1 76 ? -5.821 0.260 18.128 1.00 74.94 76 THR A O 1
ATOM 597 N N . ASN A 1 77 ? -5.560 -1.258 19.760 1.00 80.06 77 ASN A N 1
ATOM 598 C CA . ASN A 1 77 ? -4.250 -1.753 19.332 1.00 80.06 77 ASN A CA 1
ATOM 599 C C . ASN A 1 77 ? -4.261 -2.302 17.898 1.00 80.06 77 ASN A C 1
ATOM 601 O O . ASN A 1 77 ? -3.316 -2.069 17.152 1.00 80.06 77 ASN A O 1
ATOM 605 N N . HIS A 1 78 ? -5.330 -2.993 17.490 1.00 82.62 78 HIS A N 1
ATOM 606 C CA . HIS A 1 78 ? -5.469 -3.466 16.114 1.00 82.62 78 HIS A CA 1
ATOM 607 C C . HIS A 1 78 ? -5.668 -2.307 15.135 1.00 82.62 78 HIS A C 1
ATOM 609 O O . HIS A 1 78 ? -5.014 -2.276 14.099 1.00 82.62 78 HIS A O 1
ATOM 615 N N . SER A 1 79 ? -6.505 -1.321 15.483 1.00 82.81 79 SER A N 1
ATOM 616 C CA . SER A 1 79 ? -6.687 -0.130 14.635 1.00 82.81 79 SER A CA 1
ATOM 617 C C . SER A 1 79 ? -5.386 0.661 14.481 1.00 82.81 79 SER A C 1
ATOM 619 O O . SER A 1 79 ? -5.057 1.081 13.378 1.00 82.81 79 SER A O 1
ATOM 621 N N . ILE A 1 80 ? -4.614 0.820 15.561 1.00 84.62 80 ILE A N 1
ATOM 622 C CA . ILE A 1 80 ? -3.307 1.490 15.528 1.00 84.62 80 ILE A CA 1
ATOM 623 C C . ILE A 1 80 ? -2.323 0.714 14.647 1.00 84.62 80 ILE A C 1
ATOM 625 O O . ILE A 1 80 ? -1.669 1.315 13.799 1.00 84.62 80 ILE A O 1
ATOM 629 N N . ALA A 1 81 ? -2.241 -0.611 14.806 1.00 86.44 81 ALA A N 1
ATOM 630 C CA . ALA A 1 81 ? -1.372 -1.441 13.978 1.00 86.44 81 ALA A CA 1
ATOM 631 C C . ALA A 1 81 ? -1.728 -1.312 12.488 1.00 86.44 81 ALA A C 1
ATOM 633 O O . ALA A 1 81 ? -0.844 -1.085 11.667 1.00 86.44 81 ALA A O 1
ATOM 634 N N . GLU A 1 82 ? -3.014 -1.379 12.135 1.00 87.56 82 GLU A N 1
ATOM 635 C CA . GLU A 1 82 ? -3.481 -1.214 10.752 1.00 87.56 82 GLU A CA 1
ATOM 636 C C . GLU A 1 82 ? -3.130 0.163 10.172 1.00 87.56 82 GLU A C 1
ATOM 638 O O . GLU A 1 82 ? -2.699 0.250 9.021 1.00 87.56 82 GLU A O 1
ATOM 643 N N . VAL A 1 83 ? -3.240 1.239 10.958 1.00 89.62 83 VAL A N 1
ATOM 644 C CA . VAL A 1 83 ? -2.821 2.585 10.527 1.00 89.62 83 VAL A CA 1
ATOM 645 C C . VAL A 1 83 ? -1.307 2.648 10.308 1.00 89.62 83 VAL A C 1
ATOM 647 O O . VAL A 1 83 ? -0.866 3.135 9.272 1.00 89.62 83 VAL A O 1
ATOM 650 N N . ILE A 1 84 ? -0.497 2.120 11.229 1.00 90.75 84 ILE A N 1
ATOM 651 C CA . ILE A 1 84 ? 0.970 2.140 11.097 1.00 90.75 84 ILE A CA 1
ATOM 652 C C . ILE A 1 84 ? 1.417 1.340 9.870 1.00 90.75 84 ILE A C 1
ATOM 654 O O . ILE A 1 84 ? 2.193 1.842 9.056 1.00 90.75 84 ILE A O 1
ATOM 658 N N . PHE A 1 85 ? 0.909 0.116 9.705 1.00 90.31 85 PHE A N 1
ATOM 659 C CA . PHE A 1 85 ? 1.274 -0.727 8.571 1.00 90.31 85 PHE A CA 1
ATOM 660 C C . PHE A 1 85 ? 0.785 -0.143 7.242 1.00 90.31 85 PHE A C 1
ATOM 662 O O . PHE A 1 85 ? 1.538 -0.154 6.275 1.00 90.31 85 PHE A O 1
ATOM 669 N N . SER A 1 86 ? -0.426 0.420 7.178 1.00 91.12 86 SER A N 1
ATOM 670 C CA . SER A 1 86 ? -0.915 1.058 5.945 1.00 91.12 86 SER A CA 1
ATOM 671 C C . SER A 1 86 ? -0.094 2.292 5.559 1.00 91.12 86 SER A C 1
ATOM 673 O O . SER A 1 86 ? 0.266 2.429 4.392 1.00 91.12 86 SER A O 1
ATOM 675 N N . LEU A 1 87 ? 0.290 3.145 6.515 1.00 91.69 87 LEU A N 1
ATOM 676 C CA . LEU A 1 87 ? 1.152 4.303 6.248 1.00 91.69 87 LEU A CA 1
ATOM 677 C C . LEU A 1 87 ? 2.573 3.902 5.827 1.00 91.69 87 LEU A C 1
ATOM 679 O O . LEU A 1 87 ? 3.135 4.518 4.923 1.00 91.69 87 LEU A O 1
ATOM 683 N N . ALA A 1 88 ? 3.142 2.850 6.424 1.00 92.44 88 ALA A N 1
ATOM 684 C CA . ALA A 1 88 ? 4.430 2.314 5.986 1.00 92.44 88 ALA A CA 1
ATOM 685 C C . ALA A 1 88 ? 4.378 1.858 4.516 1.00 92.44 88 ALA A C 1
ATOM 687 O O . ALA A 1 88 ? 5.293 2.140 3.741 1.00 92.44 88 ALA A O 1
ATOM 688 N N . GLN A 1 89 ? 3.272 1.230 4.110 1.00 92.56 89 GLN A N 1
ATOM 689 C CA . GLN A 1 89 ? 3.088 0.786 2.730 1.00 92.56 89 GLN A CA 1
ATOM 690 C C . GLN A 1 89 ? 2.827 1.937 1.756 1.00 92.56 89 GLN A C 1
ATOM 692 O O . GLN A 1 89 ? 3.284 1.866 0.619 1.00 92.56 89 GLN A O 1
ATOM 697 N N . VAL A 1 90 ? 2.191 3.033 2.182 1.00 94.69 90 VAL A N 1
ATOM 698 C CA . VAL A 1 90 ? 2.114 4.256 1.360 1.00 94.69 90 VAL A CA 1
ATOM 699 C C . VAL A 1 90 ? 3.514 4.722 0.961 1.00 94.69 90 VAL A C 1
ATOM 701 O O . VAL A 1 90 ? 3.762 4.976 -0.214 1.00 94.69 90 VAL A O 1
ATOM 704 N N . ILE A 1 91 ? 4.447 4.780 1.916 1.00 94.00 91 ILE A N 1
ATOM 705 C CA . ILE A 1 91 ? 5.827 5.207 1.647 1.00 94.00 91 ILE A CA 1
ATOM 706 C C . ILE A 1 91 ? 6.517 4.230 0.686 1.00 94.00 91 ILE A C 1
ATOM 708 O O . ILE A 1 91 ? 7.119 4.662 -0.296 1.00 94.00 91 ILE A O 1
ATOM 712 N N . ALA A 1 92 ? 6.392 2.922 0.927 1.00 92.19 92 ALA A N 1
ATOM 713 C CA . ALA A 1 92 ? 6.987 1.896 0.073 1.00 92.19 92 ALA A CA 1
ATOM 714 C C . ALA A 1 92 ? 6.496 1.988 -1.384 1.00 92.19 92 ALA A C 1
ATOM 716 O O . ALA A 1 92 ? 7.297 1.969 -2.319 1.00 92.19 92 ALA A O 1
ATOM 717 N N . TRP A 1 93 ? 5.189 2.158 -1.596 1.00 94.25 93 TRP A N 1
ATOM 718 C CA . TRP A 1 93 ? 4.615 2.230 -2.941 1.00 94.25 93 TRP A CA 1
ATOM 719 C C . TRP A 1 93 ? 4.837 3.575 -3.639 1.00 94.25 93 TRP A C 1
ATOM 721 O O . TRP A 1 93 ? 4.904 3.600 -4.865 1.00 94.25 93 TRP A O 1
ATOM 731 N N . LEU A 1 94 ? 5.049 4.672 -2.903 1.00 93.81 94 LEU A N 1
ATOM 732 C CA . LEU A 1 94 ? 5.520 5.933 -3.492 1.00 93.81 94 LEU A CA 1
ATOM 733 C C . LEU A 1 94 ? 6.944 5.813 -4.052 1.00 93.81 94 LEU A C 1
ATOM 735 O O . LEU A 1 94 ? 7.243 6.398 -5.093 1.00 93.81 94 LEU A O 1
ATOM 739 N N . ILE A 1 95 ? 7.808 5.019 -3.410 1.00 92.19 95 ILE A N 1
ATOM 740 C CA . ILE A 1 95 ? 9.138 4.703 -3.952 1.00 92.19 95 ILE A CA 1
ATOM 741 C C . ILE A 1 95 ? 8.992 3.901 -5.252 1.00 92.19 95 ILE A C 1
ATOM 743 O O . ILE A 1 95 ? 9.620 4.249 -6.249 1.00 92.19 95 ILE A O 1
ATOM 747 N N . VAL A 1 96 ? 8.126 2.878 -5.273 1.00 90.94 96 VAL A N 1
ATOM 748 C CA . VAL A 1 96 ? 7.835 2.092 -6.490 1.00 90.94 96 VAL A CA 1
ATOM 749 C C . VAL A 1 96 ? 7.285 2.973 -7.610 1.00 90.94 96 VAL A C 1
ATOM 751 O O . VAL A 1 96 ? 7.702 2.816 -8.753 1.00 90.94 96 VAL A O 1
ATOM 754 N N . LEU A 1 97 ? 6.405 3.924 -7.292 1.00 92.75 97 LEU A N 1
ATOM 755 C CA . LEU A 1 97 ? 5.867 4.881 -8.257 1.00 92.75 97 LEU A CA 1
ATOM 756 C C . LEU A 1 97 ? 6.976 5.726 -8.893 1.00 92.75 97 LEU A C 1
ATOM 758 O O . LEU A 1 97 ? 7.026 5.862 -10.115 1.00 92.75 97 LEU A O 1
ATOM 762 N N . GLY A 1 98 ? 7.886 6.258 -8.071 1.00 88.88 98 GLY A N 1
ATOM 763 C CA . GLY A 1 98 ? 9.032 7.033 -8.545 1.00 88.88 98 GLY A CA 1
ATOM 764 C C . GLY A 1 98 ? 9.966 6.207 -9.428 1.00 88.88 98 GLY A C 1
ATOM 765 O O . GLY A 1 98 ? 10.321 6.641 -10.520 1.00 88.88 98 GLY A O 1
ATOM 766 N N . VAL A 1 99 ? 10.305 4.993 -8.992 1.00 87.81 99 VAL A N 1
ATOM 767 C CA . VAL A 1 99 ? 11.172 4.070 -9.738 1.00 87.81 99 VAL A CA 1
ATOM 768 C C . VAL A 1 99 ? 10.524 3.624 -11.055 1.00 87.81 99 VAL A C 1
ATOM 770 O O . VAL A 1 99 ? 11.164 3.655 -12.100 1.00 87.81 99 VAL A O 1
ATOM 773 N N . GLY A 1 100 ? 9.240 3.260 -11.052 1.00 84.19 100 GLY A N 1
ATOM 774 C CA . GLY A 1 100 ? 8.518 2.892 -12.273 1.00 84.19 100 GLY A CA 1
ATOM 775 C C . GLY A 1 100 ? 8.467 4.038 -13.289 1.00 84.19 100 GLY A C 1
ATOM 776 O O . GLY A 1 100 ? 8.645 3.814 -14.487 1.00 84.19 100 GLY A O 1
ATOM 777 N N . GLY A 1 101 ? 8.306 5.277 -12.810 1.00 83.94 101 GLY A N 1
ATOM 778 C CA . GLY A 1 101 ? 8.329 6.480 -13.643 1.00 83.94 101 GLY A CA 1
ATOM 779 C C . GLY A 1 101 ? 9.702 6.798 -14.244 1.00 83.94 101 GLY A C 1
ATOM 780 O O . GLY A 1 101 ? 9.787 7.176 -15.410 1.00 83.94 101 GLY A O 1
ATOM 781 N N . THR A 1 102 ? 10.793 6.630 -13.494 1.00 85.81 102 THR A N 1
ATOM 782 C CA . THR A 1 102 ? 12.143 6.868 -14.035 1.00 85.81 102 THR A CA 1
ATOM 783 C C . THR A 1 102 ? 12.568 5.776 -15.016 1.00 85.81 102 THR A C 1
ATOM 785 O O . THR A 1 102 ? 13.229 6.078 -16.012 1.00 85.81 102 THR A O 1
ATOM 788 N N . ILE A 1 103 ? 12.164 4.519 -14.789 1.00 82.19 103 ILE A N 1
ATOM 789 C CA . ILE A 1 103 ? 12.432 3.418 -15.723 1.00 82.19 103 ILE A CA 1
ATOM 790 C C . ILE A 1 103 ? 11.673 3.621 -17.036 1.00 82.19 103 ILE A C 1
ATOM 792 O O . ILE A 1 103 ? 12.273 3.461 -18.102 1.00 82.19 103 ILE A O 1
ATOM 796 N N . SER A 1 104 ? 10.394 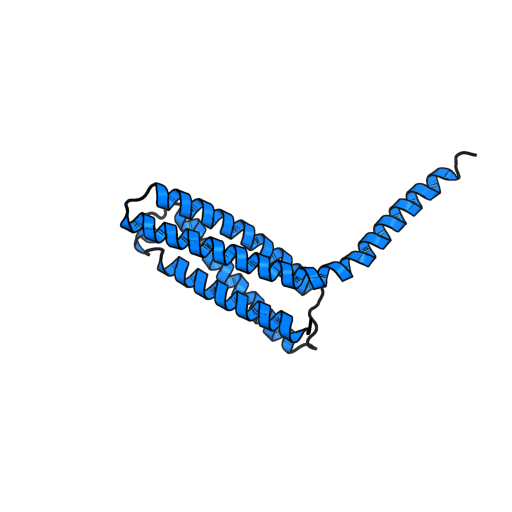4.004 -16.985 1.00 82.38 104 SER A N 1
ATOM 797 C CA . SER A 1 104 ? 9.584 4.185 -18.198 1.00 82.38 104 SER A CA 1
ATOM 798 C C . SER 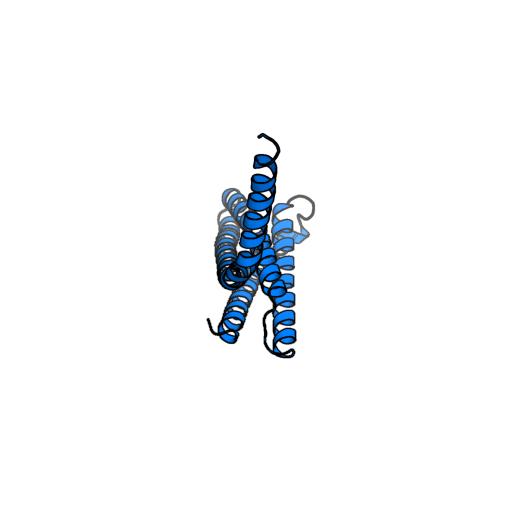A 1 104 ? 10.127 5.287 -19.111 1.00 82.38 104 SER A C 1
ATOM 800 O O . SER A 1 104 ? 10.086 5.151 -20.328 1.00 82.38 104 SER A O 1
ATOM 802 N N . GLN A 1 105 ? 10.721 6.339 -18.540 1.00 82.38 105 GLN A N 1
ATOM 803 C CA . GLN A 1 105 ? 11.321 7.439 -19.302 1.00 82.38 105 GLN A CA 1
ATOM 804 C C . GLN A 1 105 ? 12.644 7.073 -19.989 1.00 82.38 105 GLN A C 1
ATOM 806 O O . GLN A 1 105 ? 12.994 7.681 -20.999 1.00 82.38 105 GLN A O 1
ATOM 811 N N . ARG A 1 106 ? 13.397 6.104 -19.449 1.00 80.56 106 ARG A N 1
ATOM 812 C CA . ARG A 1 106 ? 14.711 5.700 -19.986 1.00 80.56 106 ARG A CA 1
ATOM 813 C C . ARG A 1 106 ? 14.666 4.462 -20.888 1.00 80.56 106 ARG A C 1
ATOM 815 O O . ARG A 1 106 ? 15.702 4.088 -21.433 1.00 80.56 106 ARG A O 1
ATOM 822 N N . THR A 1 107 ? 13.517 3.794 -21.013 1.00 75.06 107 THR A N 1
ATOM 823 C CA . THR A 1 107 ? 13.363 2.565 -21.810 1.00 75.06 107 THR A CA 1
ATOM 824 C C . THR A 1 107 ? 12.593 2.796 -23.112 1.00 75.06 107 THR A C 1
ATOM 826 O O . THR A 1 107 ? 11.821 3.738 -23.250 1.00 75.06 107 THR A O 1
ATOM 829 N N . ILE A 1 108 ? 12.861 1.942 -24.105 1.00 67.94 108 ILE A N 1
ATOM 830 C CA . ILE A 1 108 ? 12.259 1.988 -25.448 1.00 67.94 108 ILE A CA 1
ATOM 831 C C . ILE A 1 108 ? 10.761 1.634 -25.360 1.00 67.94 108 ILE A C 1
ATOM 833 O O . ILE A 1 108 ? 10.356 0.880 -24.480 1.00 67.94 108 ILE A O 1
ATOM 837 N N . ILE A 1 109 ? 9.970 2.175 -26.293 1.00 65.00 109 ILE A N 1
ATOM 838 C CA . ILE A 1 109 ? 8.494 2.238 -26.350 1.00 65.00 109 ILE A CA 1
ATOM 839 C C . ILE A 1 109 ? 7.756 1.055 -25.686 1.00 65.00 109 ILE A C 1
ATOM 841 O O . ILE A 1 109 ? 6.943 1.290 -24.798 1.00 65.00 109 ILE A O 1
ATOM 845 N N . GLU A 1 110 ? 8.039 -0.194 -26.064 1.00 64.75 110 GLU A N 1
ATOM 846 C CA . GLU A 1 110 ? 7.280 -1.369 -25.590 1.00 64.75 110 GLU A CA 1
ATOM 847 C C . GLU A 1 110 ? 7.583 -1.743 -24.124 1.00 64.75 110 GLU A C 1
ATOM 849 O O . GLU A 1 110 ? 6.679 -2.063 -23.357 1.00 64.75 110 GLU A O 1
ATOM 854 N N . SER A 1 111 ? 8.841 -1.621 -23.683 1.00 69.06 111 SER A N 1
ATOM 855 C CA . SER A 1 111 ? 9.204 -1.795 -22.266 1.00 69.06 111 SER A CA 1
ATOM 856 C C . SER A 1 111 ? 8.833 -0.567 -21.430 1.00 69.06 111 SER A C 1
ATOM 858 O O . SER A 1 111 ? 8.489 -0.692 -20.259 1.00 69.06 111 SER A O 1
ATOM 860 N N . GLY A 1 112 ? 8.874 0.630 -22.019 1.00 71.69 112 GLY A N 1
ATOM 861 C CA . GLY A 1 112 ? 8.459 1.861 -21.347 1.00 71.69 112 GLY A CA 1
ATOM 862 C C . GLY A 1 112 ? 6.976 1.845 -20.968 1.00 71.69 112 GLY A C 1
ATOM 863 O O . GLY A 1 112 ? 6.612 2.297 -19.880 1.00 71.69 112 GLY A O 1
ATOM 864 N N . GLU A 1 113 ? 6.126 1.264 -21.820 1.00 82.12 113 GLU A N 1
ATOM 865 C CA . GLU A 1 113 ? 4.692 1.123 -21.563 1.00 82.12 113 GLU A CA 1
ATOM 866 C C . GLU A 1 113 ? 4.404 0.229 -20.346 1.00 82.12 113 GLU A C 1
ATOM 868 O O . GLU A 1 113 ? 3.633 0.621 -19.466 1.00 82.12 113 GLU A O 1
ATOM 873 N N . THR A 1 114 ? 5.054 -0.935 -20.231 1.00 83.94 114 THR A N 1
ATOM 874 C CA . THR A 1 114 ? 4.827 -1.857 -19.101 1.00 83.94 114 THR A CA 1
ATOM 875 C C . THR A 1 114 ? 5.232 -1.235 -17.764 1.00 83.94 114 THR A C 1
ATOM 877 O O . THR A 1 114 ? 4.474 -1.313 -16.794 1.00 83.94 114 THR A O 1
ATOM 880 N N . PHE A 1 115 ? 6.364 -0.525 -17.711 1.00 83.62 115 PHE A N 1
ATOM 881 C CA . PHE A 1 115 ? 6.770 0.229 -16.519 1.00 83.62 115 PHE A CA 1
ATOM 882 C C . PHE A 1 115 ? 5.858 1.433 -16.233 1.00 83.62 115 PHE A C 1
ATOM 884 O O . PHE A 1 115 ? 5.617 1.758 -15.068 1.00 83.62 115 PHE A O 1
ATOM 891 N N . GLY A 1 116 ? 5.278 2.050 -17.267 1.00 84.50 116 GLY A N 1
ATOM 892 C CA . GLY A 1 116 ? 4.223 3.054 -17.123 1.00 84.50 116 GLY A CA 1
ATOM 893 C C . GLY A 1 116 ? 2.976 2.498 -16.424 1.00 84.50 116 GLY A C 1
ATOM 894 O O . GLY A 1 116 ? 2.471 3.112 -15.480 1.00 84.50 116 GLY A O 1
ATOM 895 N N . TRP A 1 117 ? 2.528 1.300 -16.811 1.00 88.44 117 TRP A N 1
ATOM 896 C CA . TRP A 1 117 ? 1.418 0.600 -16.154 1.00 88.44 117 TRP A CA 1
ATOM 897 C C . TRP A 1 117 ? 1.735 0.206 -14.707 1.00 88.44 117 TRP A C 1
ATOM 899 O O . TRP A 1 117 ? 0.872 0.349 -13.838 1.00 88.44 117 TRP A O 1
ATOM 909 N N . ILE A 1 118 ? 2.975 -0.205 -14.412 1.00 88.88 118 ILE A N 1
ATOM 910 C CA . ILE A 1 118 ? 3.438 -0.433 -13.030 1.00 88.88 118 ILE A CA 1
ATOM 911 C C . ILE A 1 118 ? 3.318 0.858 -12.205 1.00 88.88 118 ILE A C 1
ATOM 913 O O . ILE A 1 118 ? 2.797 0.831 -11.088 1.00 88.88 118 ILE A O 1
ATOM 917 N N . GLY A 1 119 ? 3.725 1.999 -12.769 1.00 88.50 119 GLY A N 1
ATOM 918 C CA . GLY A 1 119 ? 3.557 3.314 -12.148 1.00 88.50 119 GLY A CA 1
ATOM 919 C C . GLY A 1 119 ? 2.086 3.651 -11.870 1.00 88.50 119 GLY A C 1
ATOM 920 O O . GLY A 1 119 ? 1.732 4.008 -10.746 1.00 88.50 119 GLY A O 1
ATOM 921 N N .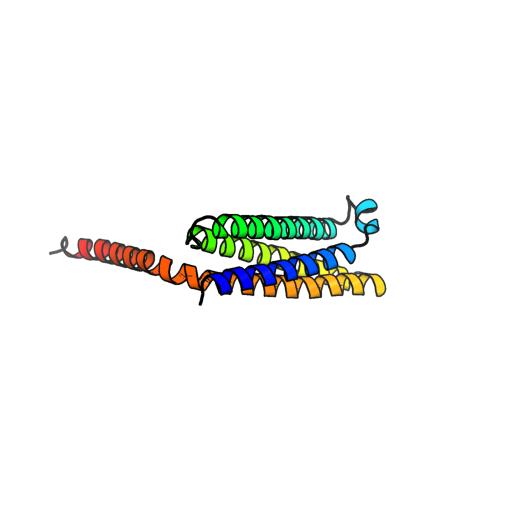 ALA A 1 120 ? 1.196 3.463 -12.845 1.00 90.50 120 ALA A N 1
ATOM 922 C CA . ALA A 1 120 ? -0.238 3.711 -12.669 1.00 90.50 120 ALA A CA 1
ATOM 923 C C . ALA A 1 120 ? -0.856 2.823 -11.570 1.00 90.50 120 ALA A C 1
ATOM 925 O O . ALA A 1 120 ? -1.559 3.320 -10.685 1.00 90.50 120 ALA A O 1
ATOM 926 N N . LEU A 1 121 ? -0.543 1.522 -11.574 1.00 92.81 121 LEU A N 1
ATOM 927 C CA . LEU A 1 121 ? -1.008 0.574 -10.556 1.00 92.81 121 LEU A CA 1
ATOM 928 C C . LEU A 1 121 ? -0.474 0.924 -9.163 1.00 92.81 121 LEU A C 1
ATOM 930 O O . LEU A 1 121 ? -1.226 0.857 -8.190 1.00 92.81 121 LEU A O 1
ATOM 934 N N . SER A 1 122 ? 0.783 1.361 -9.056 1.00 91.75 122 SER A N 1
ATOM 935 C CA . SER A 1 122 ? 1.356 1.800 -7.779 1.00 91.75 122 SER A CA 1
ATOM 936 C C . SER A 1 122 ? 0.595 2.990 -7.180 1.00 91.75 122 SER A C 1
ATOM 938 O O . SER A 1 122 ? 0.339 3.008 -5.977 1.00 91.75 122 SER A O 1
ATOM 940 N N . GLY A 1 123 ? 0.121 3.927 -8.009 1.00 91.19 123 GLY A N 1
ATOM 941 C CA . GLY A 1 123 ? -0.719 5.042 -7.566 1.00 91.19 123 GLY A CA 1
ATOM 942 C C . GLY A 1 123 ? -2.074 4.586 -7.012 1.00 91.19 123 GLY A C 1
ATOM 943 O O . GLY A 1 123 ? -2.508 5.059 -5.959 1.00 91.19 123 GLY A O 1
ATOM 944 N N . VAL A 1 124 ? -2.718 3.612 -7.666 1.00 94.12 124 VAL A N 1
ATOM 945 C CA . VAL A 1 124 ? -3.972 3.004 -7.178 1.00 94.12 124 VAL A CA 1
ATOM 946 C C . VAL A 1 124 ? -3.752 2.287 -5.843 1.00 94.12 124 VAL A C 1
ATOM 948 O O . VAL A 1 124 ? -4.577 2.400 -4.931 1.00 94.12 124 VAL A O 1
ATOM 951 N N . ILE A 1 125 ? -2.623 1.591 -5.694 1.00 94.44 125 ILE A N 1
ATOM 952 C CA . ILE A 1 125 ? -2.253 0.913 -4.448 1.00 94.44 125 ILE A CA 1
ATOM 953 C C . ILE A 1 125 ? -2.033 1.932 -3.319 1.00 94.44 125 ILE A C 1
ATOM 955 O O . ILE A 1 125 ? -2.593 1.761 -2.235 1.00 94.44 125 ILE A O 1
ATOM 959 N N . VAL A 1 126 ? -1.309 3.029 -3.573 1.00 95.38 126 VAL A N 1
ATOM 960 C CA . VAL A 1 126 ? -1.126 4.128 -2.604 1.00 95.38 126 VAL A CA 1
ATOM 961 C C . VAL A 1 126 ? -2.473 4.699 -2.157 1.00 95.38 126 VAL A C 1
ATOM 963 O O . VAL A 1 126 ? -2.727 4.808 -0.956 1.00 95.38 126 VAL A O 1
ATOM 966 N N . GLY A 1 127 ? -3.365 5.011 -3.103 1.00 92.94 127 GLY A N 1
ATOM 967 C CA . GLY A 1 127 ? -4.707 5.508 -2.789 1.00 92.94 127 GLY A CA 1
ATOM 968 C C . GLY A 1 127 ? -5.516 4.520 -1.941 1.00 92.94 127 GLY A C 1
ATOM 969 O O . GLY A 1 127 ? -6.190 4.914 -0.989 1.00 92.94 127 GLY A O 1
ATOM 970 N N . SER A 1 128 ? -5.385 3.224 -2.223 1.00 93.12 128 SER A N 1
ATOM 971 C CA . SER A 1 128 ? -6.057 2.159 -1.471 1.00 93.12 128 SER A CA 1
ATOM 972 C C . SER A 1 128 ? -5.537 2.039 -0.033 1.00 93.12 128 SER A C 1
ATOM 974 O O . SER A 1 128 ? -6.327 1.856 0.896 1.00 93.12 128 SER A O 1
ATOM 976 N N . PHE A 1 129 ? -4.230 2.206 0.189 1.00 92.88 129 PHE A N 1
ATOM 977 C CA . PHE A 1 129 ? -3.660 2.242 1.538 1.00 92.88 129 PHE A CA 1
ATOM 978 C C . PHE A 1 129 ? -4.073 3.486 2.327 1.00 92.88 129 PHE A C 1
ATOM 980 O O . PHE A 1 129 ? -4.394 3.369 3.511 1.00 92.88 129 PHE A O 1
ATOM 987 N N . LEU A 1 130 ? -4.138 4.654 1.682 1.00 92.69 130 LEU A N 1
ATOM 988 C CA . LEU A 1 130 ? -4.653 5.876 2.307 1.00 92.69 130 LEU A CA 1
ATOM 989 C C . LEU A 1 130 ? -6.122 5.726 2.718 1.00 92.69 130 LEU A C 1
ATOM 991 O O . LEU A 1 130 ? -6.503 6.165 3.803 1.00 92.69 130 LEU A O 1
ATOM 995 N N . LEU A 1 131 ? -6.933 5.053 1.897 1.00 91.31 131 LEU A N 1
ATOM 996 C CA . LEU A 1 131 ? -8.321 4.746 2.232 1.00 91.31 131 LEU A CA 1
ATOM 997 C C . LEU A 1 131 ? -8.416 3.858 3.483 1.00 91.31 131 LEU A C 1
ATOM 999 O O . LEU A 1 131 ? -9.200 4.151 4.385 1.00 91.31 131 LEU A O 1
ATOM 1003 N N . ILE A 1 132 ? -7.594 2.806 3.575 1.00 89.62 132 ILE A N 1
ATOM 1004 C CA . ILE A 1 132 ? -7.530 1.943 4.767 1.00 89.62 132 ILE A CA 1
ATOM 1005 C C . ILE A 1 132 ? -7.123 2.761 6.002 1.00 89.62 132 ILE A C 1
ATOM 1007 O O . ILE A 1 132 ? -7.795 2.675 7.032 1.00 89.62 132 ILE A O 1
ATOM 1011 N N . ALA A 1 133 ? -6.080 3.590 5.901 1.00 87.56 133 ALA A N 1
ATOM 1012 C CA . ALA A 1 133 ? -5.631 4.441 7.001 1.00 87.56 133 ALA A CA 1
ATOM 1013 C C . ALA A 1 133 ? -6.746 5.388 7.481 1.00 87.56 133 ALA A C 1
ATOM 1015 O O . ALA A 1 133 ? -7.011 5.471 8.682 1.00 87.56 133 ALA A O 1
ATOM 1016 N N . ALA A 1 134 ? -7.456 6.039 6.554 1.00 86.44 134 ALA A N 1
ATOM 1017 C CA . ALA A 1 134 ? -8.567 6.937 6.867 1.00 86.44 134 ALA A CA 1
ATOM 1018 C C . ALA A 1 134 ? -9.714 6.216 7.595 1.00 86.44 134 ALA A C 1
ATOM 1020 O O . ALA A 1 134 ? -10.250 6.731 8.578 1.00 86.44 134 ALA A O 1
ATOM 1021 N N . ILE A 1 135 ? -10.054 5.000 7.159 1.00 85.44 135 ILE A N 1
ATOM 1022 C CA . ILE A 1 135 ? -11.100 4.179 7.778 1.00 85.44 135 ILE A CA 1
ATOM 1023 C C . ILE A 1 135 ? -10.755 3.845 9.241 1.00 85.44 135 ILE A C 1
ATOM 1025 O O . ILE A 1 135 ? -11.626 3.918 10.109 1.00 85.44 135 ILE A O 1
ATOM 1029 N N . PHE A 1 136 ? -9.501 3.493 9.545 1.00 82.94 136 PHE A N 1
ATOM 1030 C CA . PHE A 1 136 ? -9.092 3.119 10.907 1.00 82.94 136 PHE A CA 1
ATOM 1031 C C . PHE A 1 136 ? -8.754 4.309 11.815 1.00 82.94 136 PHE A C 1
ATOM 1033 O O . PHE A 1 136 ? -8.962 4.208 13.025 1.00 82.94 136 PHE A O 1
ATOM 1040 N N . ILE A 1 137 ? -8.326 5.451 11.266 1.00 82.50 137 ILE A N 1
ATOM 1041 C CA . ILE A 1 137 ? -8.062 6.683 12.032 1.00 82.50 137 ILE A CA 1
ATOM 1042 C C . ILE A 1 137 ? -9.295 7.151 12.816 1.00 82.50 137 ILE A C 1
ATOM 1044 O O . ILE A 1 137 ? -9.161 7.599 13.956 1.00 82.50 137 ILE A O 1
ATOM 1048 N N . ILE A 1 138 ? -10.498 6.977 12.260 1.00 76.62 138 ILE A N 1
ATOM 1049 C CA . ILE A 1 138 ? -11.762 7.345 12.921 1.00 76.62 138 ILE A CA 1
ATOM 1050 C C . ILE A 1 138 ? -11.939 6.609 14.263 1.00 76.62 138 ILE A C 1
ATOM 1052 O O . ILE A 1 138 ? -12.535 7.157 15.187 1.00 76.62 138 ILE A O 1
ATOM 1056 N N . ASN A 1 139 ? -11.369 5.408 14.416 1.00 72.19 139 ASN A N 1
ATOM 1057 C CA . ASN A 1 139 ? -11.404 4.652 15.673 1.00 72.19 139 ASN A CA 1
ATOM 1058 C C . ASN A 1 139 ? -10.265 5.012 16.637 1.00 72.19 139 ASN A C 1
ATOM 1060 O O . ASN A 1 139 ? -10.363 4.732 17.830 1.00 72.19 139 ASN A O 1
ATOM 1064 N N . VAL A 1 140 ? -9.188 5.626 16.142 1.00 71.25 140 VAL A N 1
ATOM 1065 C CA . VAL A 1 140 ? -8.033 6.039 16.954 1.00 71.25 140 VAL A CA 1
ATOM 1066 C C . VAL A 1 140 ? -8.278 7.405 17.597 1.00 71.25 140 VAL A C 1
ATOM 1068 O O . VAL A 1 140 ? -7.959 7.588 18.771 1.00 71.25 140 VAL A O 1
ATOM 1071 N N . ILE A 1 141 ? -8.902 8.345 16.882 1.00 69.94 141 ILE A N 1
ATOM 1072 C CA . ILE A 1 141 ? -9.146 9.715 17.365 1.00 69.94 141 ILE A CA 1
ATOM 1073 C C . ILE A 1 141 ? -9.842 9.748 18.745 1.00 69.94 141 ILE A C 1
ATOM 1075 O O . ILE A 1 141 ? -9.297 10.381 19.651 1.00 69.94 141 ILE A O 1
ATOM 1079 N N . PRO A 1 142 ? -10.957 9.025 18.989 1.00 67.00 142 PRO A N 1
ATOM 1080 C CA . PRO A 1 142 ? -11.618 8.996 20.299 1.00 67.00 142 PRO A CA 1
ATOM 1081 C C . PRO A 1 142 ? -10.725 8.476 21.433 1.00 67.00 142 PRO A C 1
ATOM 1083 O O . PRO A 1 142 ? -10.848 8.922 22.570 1.00 67.00 142 PRO A O 1
ATOM 1086 N N . SER A 1 143 ? -9.804 7.554 21.132 1.00 58.38 143 SER A N 1
ATOM 1087 C CA . SER A 1 143 ? -8.871 6.991 22.118 1.00 58.38 143 SER A CA 1
ATOM 1088 C C . SER A 1 143 ? -7.713 7.928 22.481 1.00 58.38 143 SER A C 1
ATOM 1090 O O . SER A 1 143 ? -7.105 7.774 23.538 1.00 58.38 143 SER A O 1
ATOM 1092 N N . LEU A 1 144 ? -7.438 8.928 21.639 1.00 58.28 144 LEU A N 1
ATOM 1093 C CA . LEU A 1 144 ? -6.399 9.937 21.849 1.00 58.28 144 LEU A CA 1
ATOM 1094 C C . LEU A 1 144 ? -6.871 11.084 22.764 1.00 58.28 144 LEU A C 1
ATOM 1096 O O . LEU A 1 144 ? -6.061 11.661 23.487 1.00 58.28 144 LEU A O 1
ATOM 1100 N N . TYR A 1 145 ? -8.175 11.390 22.795 1.00 58.28 145 TYR A N 1
ATOM 1101 C CA . TYR A 1 145 ? -8.754 12.451 23.637 1.00 58.28 145 TYR A CA 1
ATOM 1102 C C . TYR A 1 145 ? -8.391 12.382 25.135 1.00 58.28 145 TYR A C 1
ATOM 1104 O O . TYR A 1 145 ? -7.998 13.419 25.674 1.00 58.28 145 TYR A O 1
ATOM 1112 N N . PRO A 1 146 ? -8.457 11.229 25.836 1.00 55.81 146 PRO A N 1
ATOM 1113 C CA . PRO A 1 146 ? -8.052 11.171 27.242 1.00 55.81 146 PRO A CA 1
ATOM 1114 C C . PRO A 1 146 ? -6.549 11.419 27.437 1.00 55.81 146 PRO A C 1
ATOM 1116 O O . PRO A 1 146 ? -6.165 12.024 28.435 1.00 55.81 146 PRO A O 1
ATOM 1119 N N . PHE A 1 147 ? -5.700 11.042 26.473 1.00 54.59 147 PHE A N 1
ATOM 1120 C CA . PHE A 1 147 ? -4.262 11.332 26.521 1.00 54.59 147 PHE A CA 1
ATOM 1121 C C . PHE A 1 147 ? -3.969 12.825 26.352 1.00 54.59 147 PHE A C 1
ATOM 1123 O O . PHE A 1 147 ? -3.190 13.372 27.130 1.00 54.59 147 PHE A O 1
ATOM 1130 N N . TYR A 1 148 ? -4.622 13.505 25.403 1.00 52.78 148 TYR A N 1
ATOM 1131 C CA . TYR A 1 148 ? -4.490 14.961 25.254 1.00 52.78 148 TYR A CA 1
ATOM 1132 C C . TYR A 1 148 ? -5.041 15.717 26.465 1.00 52.78 148 TYR A C 1
ATOM 1134 O O . TYR A 1 148 ? -4.424 16.681 26.912 1.00 52.78 148 TYR A O 1
ATOM 1142 N N . SER A 1 149 ? -6.160 15.259 27.036 1.00 52.72 149 SER A N 1
ATOM 1143 C CA . SER A 1 149 ? -6.733 15.873 28.235 1.00 52.72 149 SER A CA 1
ATOM 1144 C C . SER A 1 149 ? -5.822 15.701 29.452 1.00 52.72 149 SER A C 1
ATOM 1146 O O . SER A 1 149 ? -5.650 16.660 30.196 1.00 52.72 149 SER A O 1
ATOM 1148 N N . CYS A 1 150 ? -5.196 14.532 29.638 1.00 50.84 150 CYS A N 1
ATOM 1149 C CA . CYS A 1 150 ? -4.209 14.318 30.700 1.00 50.84 150 CYS A CA 1
ATOM 1150 C C . CYS A 1 150 ? -2.932 15.136 30.481 1.00 50.84 150 CYS A C 1
ATOM 1152 O O . CYS A 1 150 ? -2.455 15.744 31.430 1.00 50.84 150 CYS A O 1
ATOM 1154 N N . TYR A 1 151 ? -2.403 15.214 29.255 1.00 54.62 151 TYR A N 1
ATOM 1155 C CA . TYR A 1 151 ? -1.204 16.011 28.962 1.00 54.62 151 TYR A CA 1
ATOM 1156 C C . TYR A 1 151 ? -1.426 17.512 29.186 1.00 54.62 151 TYR A C 1
ATOM 1158 O O . TYR A 1 151 ? -0.570 18.175 29.770 1.00 54.62 151 TYR A O 1
ATOM 1166 N N . ILE A 1 152 ? -2.580 18.051 28.774 1.00 56.94 152 ILE A N 1
ATOM 1167 C CA . ILE A 1 152 ? -2.941 19.446 29.056 1.00 56.94 152 ILE A CA 1
ATOM 1168 C C . ILE A 1 152 ? -3.130 19.653 30.560 1.00 56.94 152 ILE A C 1
ATOM 1170 O O . ILE A 1 152 ? -2.615 20.635 31.090 1.00 56.94 152 ILE A O 1
ATOM 1174 N N . LEU A 1 153 ? -3.788 18.726 31.270 1.00 54.00 153 LEU A N 1
ATOM 1175 C CA . LEU A 1 153 ? -3.920 18.828 32.725 1.00 54.00 153 LEU A CA 1
ATOM 1176 C C . LEU A 1 153 ? -2.555 18.811 33.421 1.00 54.00 153 LEU A C 1
ATOM 1178 O O . LEU A 1 153 ? -2.333 19.634 34.297 1.00 54.00 153 LEU A O 1
ATOM 1182 N N . SER A 1 154 ? -1.630 17.934 33.023 1.00 55.47 154 SER A N 1
ATOM 1183 C CA . SER A 1 154 ? -0.282 17.859 33.598 1.00 55.47 154 SER A CA 1
ATOM 1184 C C . SER A 1 154 ? 0.539 19.124 33.334 1.00 55.47 154 SER A C 1
ATOM 1186 O O . SER A 1 154 ? 1.230 19.592 34.233 1.00 55.47 154 SER A O 1
ATOM 1188 N N . ILE A 1 155 ? 0.438 19.721 32.141 1.00 57.22 155 ILE A N 1
ATOM 1189 C CA . ILE A 1 155 ? 1.103 20.997 31.824 1.00 57.22 155 ILE A CA 1
ATOM 1190 C C . ILE A 1 155 ? 0.492 22.151 32.633 1.00 57.22 155 ILE A C 1
ATOM 1192 O O . ILE A 1 155 ? 1.227 22.986 33.159 1.00 57.22 155 ILE A O 1
ATOM 1196 N N . VAL A 1 156 ? -0.836 22.192 32.778 1.00 56.56 156 VAL A N 1
ATOM 1197 C CA . VAL A 1 156 ? -1.526 23.201 33.597 1.00 56.56 156 VAL A CA 1
ATOM 1198 C C . VAL A 1 156 ? -1.194 23.034 35.083 1.00 56.56 156 VAL A C 1
ATOM 1200 O O . VAL A 1 156 ? -0.955 24.036 35.748 1.00 56.56 156 VAL A O 1
ATOM 1203 N N . PHE A 1 157 ? -1.096 21.803 35.595 1.00 52.72 157 PHE A N 1
ATOM 1204 C CA . PHE A 1 157 ? -0.717 21.536 36.989 1.00 52.72 157 PHE A CA 1
ATOM 1205 C C . PHE A 1 157 ? 0.732 21.964 37.274 1.00 52.72 157 PHE A C 1
ATOM 1207 O O . PHE A 1 157 ? 0.981 22.681 38.237 1.00 52.72 157 PHE A O 1
ATOM 1214 N N . ILE A 1 158 ? 1.676 21.634 36.384 1.00 56.34 158 ILE A N 1
ATOM 1215 C CA . ILE A 1 158 ? 3.088 22.055 36.497 1.00 56.34 158 ILE A CA 1
ATOM 1216 C C . ILE A 1 158 ? 3.241 23.583 36.371 1.00 56.34 158 ILE A C 1
ATOM 1218 O O . ILE A 1 158 ? 4.129 24.179 36.978 1.00 56.34 158 ILE A O 1
ATOM 1222 N N . SER A 1 159 ? 2.385 24.243 35.585 1.00 54.91 159 SER A N 1
ATOM 1223 C CA . SER A 1 159 ? 2.404 25.703 35.437 1.00 54.91 159 SER A CA 1
ATOM 1224 C C . SER A 1 159 ? 1.621 26.454 36.527 1.00 54.91 159 SER A C 1
ATOM 1226 O O . SER A 1 159 ? 1.763 27.676 36.621 1.00 54.91 159 SER A O 1
ATOM 1228 N N . GLY A 1 160 ? 0.788 25.761 37.311 1.00 50.72 160 GLY A N 1
ATOM 1229 C CA . GLY A 1 160 ? 0.079 26.297 38.476 1.00 50.72 160 GLY A CA 1
ATOM 1230 C C . GLY A 1 160 ? 0.953 26.335 39.729 1.00 50.72 160 GLY A C 1
ATOM 1231 O O . GLY A 1 160 ? 0.930 27.328 40.445 1.00 50.72 160 GLY A O 1
ATOM 1232 N N . ASP A 1 161 ? 1.794 25.317 39.914 1.00 46.72 161 ASP A N 1
ATOM 1233 C CA . ASP A 1 161 ? 2.689 25.163 41.073 1.00 46.72 161 ASP A CA 1
ATOM 1234 C C . ASP A 1 161 ? 3.767 26.266 41.148 1.00 46.72 161 ASP A C 1
ATOM 1236 O O . ASP A 1 161 ? 4.100 26.780 42.206 1.00 46.72 161 ASP A O 1
ATOM 1240 N N . LYS A 1 162 ? 4.244 26.763 39.998 1.00 48.56 162 LYS A N 1
ATOM 1241 C CA . LYS A 1 162 ? 5.258 27.838 39.954 1.00 48.56 162 LYS A CA 1
ATOM 1242 C C . LYS A 1 162 ? 4.759 29.235 40.338 1.00 48.56 162 LYS A C 1
ATOM 1244 O O . LYS A 1 162 ? 5.556 30.171 40.309 1.00 48.56 162 LYS A O 1
ATOM 1249 N N . ARG A 1 163 ? 3.462 29.420 40.608 1.00 48.38 163 ARG A N 1
ATOM 1250 C CA . ARG A 1 163 ? 2.893 30.743 40.925 1.00 48.38 163 ARG A CA 1
ATOM 1251 C C . ARG A 1 163 ? 2.660 30.992 42.414 1.00 48.38 163 ARG A C 1
ATOM 1253 O O . ARG A 1 163 ? 2.386 32.138 42.757 1.00 48.38 163 ARG A O 1
ATOM 1260 N N . GLU A 1 164 ? 2.784 29.979 43.269 1.00 48.62 164 GLU A N 1
ATOM 1261 C CA . GLU A 1 164 ? 2.577 30.127 44.719 1.00 48.62 164 GLU A CA 1
ATOM 1262 C C . GLU A 1 164 ? 3.881 30.340 45.511 1.00 48.62 164 GLU A C 1
ATOM 1264 O O . GLU A 1 164 ? 3.825 30.837 46.630 1.00 48.62 164 GLU A O 1
ATOM 1269 N N . ASP A 1 165 ? 5.053 30.119 44.906 1.00 48.72 165 ASP A N 1
ATOM 1270 C CA . ASP A 1 165 ? 6.361 30.308 45.565 1.00 48.72 165 ASP A CA 1
ATOM 1271 C C . ASP A 1 165 ? 6.951 31.730 45.419 1.00 48.72 165 ASP A C 1
ATOM 1273 O O . ASP A 1 165 ? 8.110 31.974 45.761 1.00 48.72 165 ASP A O 1
ATOM 1277 N N . SER A 1 166 ? 6.191 32.682 44.868 1.00 49.50 166 SER A N 1
ATOM 1278 C CA . SER A 1 166 ? 6.670 34.044 44.574 1.00 49.50 166 SER A CA 1
ATOM 1279 C C . SER A 1 166 ? 5.812 35.163 45.175 1.00 49.50 166 SER A C 1
ATOM 1281 O O . SER A 1 166 ? 5.634 36.199 44.529 1.00 49.50 166 SER A O 1
ATOM 1283 N N . LEU A 1 167 ? 5.286 34.965 46.388 1.00 42.81 167 LEU A N 1
ATOM 1284 C CA . LEU A 1 167 ? 4.661 36.012 47.210 1.00 42.81 167 LEU A CA 1
ATOM 1285 C C . LEU A 1 167 ? 5.173 35.973 48.652 1.00 42.81 167 LEU A C 1
ATOM 1287 O O . LEU A 1 167 ? 5.160 34.879 49.253 1.00 42.81 167 LEU A O 1
#

Mean predicted aligned error: 10.76 Å

Secondary structure (DSSP, 8-state):
--HHHHHHHHHHHHHHHHHHHHHHHHHS-THHHHTTTTT-HHHHHHHHHHHHHHHHHHHHHHHHHHHHHTTT---HHHHHHHHHHHHHHHHHHHHHHHHHHHHHHHS-HHHHHHHHHHHHHHHHHHHHHHHHHHHHHHHHHHHHHHHHHHHHHHHHHHHHHTTTS--

pLDDT: mean 77.3, std 15.17, range [42.81, 95.38]

Foldseek 3Di:
DPLVVLLVVLLVLLVVLLVLLVLLVVLDPCVCVVPDVPPCVLVVLSVVLSVVSVVVSVVLVVVVVVCVVPPSDDDLVNLVVLLVVLVVSLVSLVSLLVSLCVVLVPDDDPNSVSSVSSNVSSVVSSVSSVVSNVSSVVVNVVVCVVVVVVVVVVVVVVVVVVPPVPD

Organism: NCBI:txid358040

Sequence (167 aa):
MNFSVQLLLSSVVKILIALCVIAVICLIDPSYVTAYININYEIVIIYVFSALTLLYCVVSIVMYLMMSRKEGRVTTNHSIAEVIFSLAQVIAWLIVLGVGGTISQRTIIESGETFGWIGALSGVIVGSFLLIAAIFIINVIPSLYPFYSCYILSIVFISGDKREDSL